Protein AF-A0A9E0P3H3-F1 (afdb_monomer)

Radius of gyration: 14.36 Å; Cα contacts (8 Å, |Δi|>4): 158; chains: 1; bounding box: 39×33×33 Å

Nearest PDB structures (foldseek):
  7n1l-assembly6_I  TM=7.284E-01  e=8.547E-03  Brucella abortus 2308
  4zbg-assembly1_A  TM=6.727E-01  e=1.097E-02  Brucella abortus str. 2308 A
  3frm-assembly3_E  TM=6.605E-01  e=1.174E-01  Staphylococcus epidermidis ATCC 12228
  2dxq-assembly1_B  TM=6.336E-01  e=1.103E-01  Agrobacterium fabrum str. C58
  2dps-assembly1_A  TM=7.084E-01  e=2.190E-01  Escherichia coli

Sequence (104 aa):
MTSCTLRPATPDDLTAIHGLIMEHGPNQWNWLPEDGVASTLDELRTGLAGAVVADNGQRLLGALVYRQEDHFPHLRPHDAAPAQCGFLVEAVVSREAAGQGLGT

Foldseek 3Di:
DQDWDKDKDDLVCLVQVLCQCVVFVDDPVDDDDPVNSVVLSVCCVVVQKIKIFTGSPPGTQKMWIKGLACPPVVPDDPPDDSSNDIDTPDIGGHPVCPPVPPVD

pLDDT: mean 93.32, std 5.28, range [59.22, 98.31]

Secondary structure (DSSP, 8-state):
----EEEE--GGGHHHHHHHHHHHS-BTTB---HHHHHHHHHHHHHTSSEEEEEE-SSSEEEEEEEE---S-TTTS-TTS-GGG--EEEEEEE-TTTTTSSTT-

Structure (mmCIF, N/CA/C/O backbone):
data_AF-A0A9E0P3H3-F1
#
_entry.id   AF-A0A9E0P3H3-F1
#
loop_
_atom_site.group_PDB
_atom_site.id
_atom_site.type_symbol
_atom_site.label_atom_id
_atom_site.label_alt_id
_atom_site.label_comp_id
_atom_site.label_asym_id
_atom_site.label_entity_id
_atom_site.label_seq_id
_atom_site.pdbx_PDB_ins_code
_atom_site.Cartn_x
_atom_site.Cartn_y
_atom_site.Cartn_z
_atom_site.occupancy
_atom_site.B_iso_or_equiv
_atom_site.auth_seq_id
_atom_site.auth_comp_id
_atom_site.auth_asym_id
_atom_site.auth_atom_id
_atom_site.pdbx_PDB_model_num
ATOM 1 N N . MET A 1 1 ? -4.588 1.580 22.791 1.00 59.22 1 MET A N 1
ATOM 2 C CA . MET A 1 1 ? -4.182 0.948 21.523 1.00 59.22 1 MET A CA 1
ATOM 3 C C . MET A 1 1 ? -5.437 0.674 20.739 1.00 59.22 1 MET A C 1
ATOM 5 O O . MET A 1 1 ? -6.318 -0.006 21.255 1.00 59.22 1 MET A O 1
ATOM 9 N N . THR A 1 2 ? -5.560 1.264 19.557 1.00 68.31 2 THR A N 1
ATOM 10 C CA . THR A 1 2 ? -6.661 0.924 18.655 1.00 68.31 2 THR A CA 1
ATOM 11 C C . THR A 1 2 ? -6.451 -0.520 18.210 1.00 68.31 2 THR A C 1
ATOM 13 O O . THR A 1 2 ? -5.410 -0.832 17.641 1.00 68.31 2 THR A O 1
ATOM 16 N N . SER A 1 3 ? -7.375 -1.419 18.553 1.00 86.56 3 SER A N 1
ATOM 17 C CA . SER A 1 3 ? -7.287 -2.815 18.121 1.00 86.56 3 SER A CA 1
ATOM 18 C C . SER A 1 3 ? -7.490 -2.869 16.609 1.00 86.56 3 SER A C 1
ATOM 20 O O . SER A 1 3 ? -8.506 -2.380 16.114 1.00 86.56 3 SER A O 1
ATOM 22 N N . CYS A 1 4 ? -6.531 -3.427 15.877 1.00 93.12 4 CYS A N 1
ATOM 23 C CA . CYS A 1 4 ? -6.666 -3.691 14.452 1.00 93.12 4 CYS A CA 1
ATOM 24 C C . CYS A 1 4 ? -5.904 -4.957 14.066 1.00 93.12 4 CYS A C 1
ATOM 26 O O . CYS A 1 4 ? -4.948 -5.355 14.732 1.00 93.12 4 CYS A O 1
ATOM 28 N N . THR A 1 5 ? -6.318 -5.562 12.962 1.00 95.75 5 THR A N 1
ATOM 29 C CA . THR A 1 5 ? -5.658 -6.717 12.359 1.00 95.75 5 THR A CA 1
ATOM 30 C C . THR A 1 5 ? -4.896 -6.265 11.124 1.00 95.75 5 THR A C 1
ATOM 32 O O . THR A 1 5 ? -5.442 -5.534 10.299 1.00 95.75 5 THR A O 1
ATOM 35 N N . LEU A 1 6 ? -3.648 -6.712 10.987 1.00 96.75 6 LEU A N 1
ATOM 36 C CA . LEU A 1 6 ? -2.891 -6.570 9.748 1.00 96.75 6 LEU A CA 1
ATOM 37 C C . LEU A 1 6 ? -3.227 -7.742 8.830 1.00 96.75 6 LEU A C 1
ATOM 39 O O . LEU A 1 6 ? -3.100 -8.900 9.233 1.00 96.75 6 LEU A O 1
ATOM 43 N N . ARG A 1 7 ? -3.661 -7.452 7.605 1.00 97.56 7 ARG A N 1
ATOM 44 C CA . ARG A 1 7 ? -4.001 -8.477 6.612 1.00 97.56 7 ARG A CA 1
ATOM 45 C C . ARG A 1 7 ? -3.615 -8.036 5.201 1.00 97.56 7 ARG A C 1
ATOM 47 O O . ARG A 1 7 ? -3.579 -6.832 4.945 1.00 97.56 7 ARG A O 1
ATOM 54 N N . PRO A 1 8 ? -3.365 -8.975 4.273 1.00 97.75 8 PRO A N 1
ATOM 55 C CA . PRO A 1 8 ? -3.298 -8.643 2.857 1.00 97.75 8 PRO A CA 1
ATOM 56 C C . PRO A 1 8 ? -4.576 -7.926 2.403 1.00 97.75 8 PRO A C 1
ATOM 58 O O . PRO A 1 8 ? -5.683 -8.257 2.846 1.00 97.75 8 PRO A O 1
ATOM 61 N N . ALA A 1 9 ? -4.408 -6.940 1.531 1.00 97.81 9 ALA A N 1
ATOM 62 C CA . ALA A 1 9 ? -5.513 -6.277 0.864 1.00 97.81 9 ALA A CA 1
ATOM 63 C C . ALA A 1 9 ? -6.182 -7.215 -0.145 1.00 97.81 9 ALA A C 1
ATOM 65 O O . ALA A 1 9 ? -5.556 -8.100 -0.731 1.00 97.81 9 ALA A O 1
ATOM 66 N N . THR A 1 10 ? -7.462 -6.972 -0.373 1.00 96.38 10 THR A N 1
ATOM 67 C CA . THR A 1 10 ? -8.283 -7.610 -1.398 1.00 96.38 10 THR A CA 1
ATOM 68 C C . THR A 1 10 ? -8.761 -6.555 -2.401 1.00 96.38 10 THR A C 1
ATOM 70 O O . THR A 1 10 ? -8.688 -5.359 -2.107 1.00 96.38 10 THR A O 1
ATOM 73 N N . PRO A 1 11 ? -9.286 -6.950 -3.576 1.00 94.88 11 PRO A N 1
ATOM 74 C CA . PRO A 1 11 ? -9.864 -5.992 -4.521 1.00 94.88 11 PRO A CA 1
ATOM 75 C C . PRO A 1 11 ? -10.966 -5.106 -3.917 1.00 94.88 11 PRO A C 1
ATOM 77 O O . PRO A 1 11 ? -11.106 -3.950 -4.316 1.00 94.88 11 PRO A O 1
ATOM 80 N N . ASP A 1 12 ? -11.700 -5.606 -2.919 1.00 96.06 12 ASP A N 1
ATOM 81 C CA . ASP A 1 12 ? -12.764 -4.856 -2.240 1.00 96.06 12 ASP A CA 1
ATOM 82 C C . ASP A 1 12 ? -12.215 -3.708 -1.372 1.00 96.06 12 ASP A C 1
ATOM 84 O O . ASP A 1 12 ? -12.917 -2.733 -1.100 1.00 96.06 12 ASP A O 1
ATOM 88 N N . ASP A 1 13 ? -10.936 -3.767 -0.986 1.00 97.81 13 ASP A N 1
ATOM 89 C CA . ASP A 1 13 ? -10.283 -2.733 -0.182 1.00 97.81 13 ASP A CA 1
ATOM 90 C C . ASP A 1 13 ? -9.825 -1.524 -1.019 1.00 97.81 13 ASP A C 1
ATOM 92 O O . ASP A 1 13 ? -9.533 -0.474 -0.450 1.00 97.81 13 ASP A O 1
ATOM 96 N N . LEU A 1 14 ? -9.771 -1.622 -2.357 1.00 97.31 14 LEU A N 1
ATOM 97 C CA . LEU A 1 14 ? -9.156 -0.598 -3.222 1.00 97.31 14 LEU A CA 1
ATOM 98 C C . LEU A 1 14 ? -9.759 0.798 -3.037 1.00 97.31 14 LEU A C 1
ATOM 100 O O . LEU A 1 14 ? -9.032 1.788 -2.973 1.00 97.31 14 LEU A O 1
ATOM 104 N N . THR A 1 15 ? -11.085 0.880 -2.901 1.00 97.56 15 THR A N 1
ATOM 105 C CA . THR A 1 15 ? -11.767 2.165 -2.672 1.00 97.56 15 THR A CA 1
ATOM 106 C C . THR A 1 15 ? -11.379 2.762 -1.317 1.00 97.56 15 THR A C 1
ATOM 108 O O . THR A 1 15 ? -11.138 3.965 -1.216 1.00 97.56 15 THR A O 1
ATOM 111 N N . ALA A 1 16 ? -11.272 1.929 -0.278 1.00 97.69 16 ALA A N 1
ATOM 112 C CA . ALA A 1 16 ? -10.878 2.369 1.056 1.00 97.69 16 ALA A CA 1
ATOM 113 C C . ALA A 1 16 ? -9.393 2.763 1.114 1.00 97.69 16 ALA A C 1
ATOM 115 O O . ALA A 1 16 ? -9.057 3.761 1.746 1.00 97.69 16 ALA A O 1
ATOM 116 N N . ILE A 1 17 ? -8.517 2.034 0.413 1.00 98.06 17 ILE A N 1
ATOM 117 C CA . ILE A 1 17 ? -7.092 2.369 0.276 1.00 98.06 17 ILE A CA 1
ATOM 118 C C . ILE A 1 17 ? -6.932 3.725 -0.416 1.00 98.06 17 ILE A C 1
ATOM 120 O O . ILE A 1 17 ? -6.202 4.575 0.088 1.00 98.06 17 ILE A O 1
ATOM 124 N N . HIS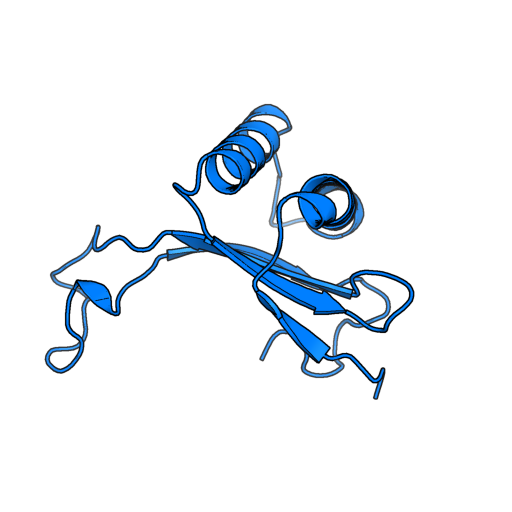 A 1 18 ? -7.645 3.958 -1.523 1.00 97.62 18 HIS A N 1
ATOM 125 C CA . HIS A 1 18 ? -7.618 5.244 -2.219 1.00 97.62 18 HIS A CA 1
ATOM 126 C C . HIS A 1 18 ? -8.023 6.399 -1.298 1.00 97.62 18 HIS A C 1
ATOM 128 O O . HIS A 1 18 ? -7.294 7.384 -1.190 1.00 97.62 18 HIS A O 1
ATOM 134 N N . GLY A 1 19 ? -9.153 6.257 -0.595 1.00 96.75 19 GLY A N 1
ATOM 135 C CA . GLY A 1 19 ? -9.622 7.264 0.356 1.00 96.75 19 GLY A CA 1
ATOM 136 C C . GLY A 1 19 ? -8.595 7.541 1.452 1.00 96.75 19 GLY A C 1
ATOM 137 O O . GLY A 1 19 ? -8.282 8.696 1.722 1.00 96.75 19 GLY A O 1
ATOM 138 N N . LEU A 1 20 ? -7.999 6.488 2.016 1.00 96.88 20 LEU A N 1
ATOM 139 C CA . LEU A 1 20 ? -6.986 6.609 3.060 1.00 96.88 20 LEU A CA 1
ATOM 140 C C . LEU A 1 20 ? -5.737 7.361 2.572 1.00 96.88 20 LEU A C 1
ATOM 142 O O . LEU A 1 20 ? -5.251 8.253 3.270 1.00 96.88 20 LEU A O 1
ATOM 146 N N . ILE A 1 21 ? -5.240 7.027 1.375 1.00 96.19 21 ILE A N 1
ATOM 147 C CA . ILE A 1 21 ? -4.091 7.696 0.753 1.00 96.19 21 ILE A CA 1
ATOM 148 C C . ILE A 1 21 ? -4.408 9.169 0.528 1.00 96.19 21 ILE A C 1
ATOM 150 O O . ILE A 1 21 ? -3.651 10.009 0.991 1.00 96.19 21 ILE A O 1
ATOM 154 N N . MET A 1 22 ? -5.527 9.502 -0.114 1.00 95.38 22 MET A N 1
ATOM 155 C CA . MET A 1 22 ? -5.839 10.895 -0.447 1.00 95.38 22 MET A CA 1
ATOM 156 C C . MET A 1 22 ? -6.158 11.743 0.787 1.00 95.38 22 MET A C 1
ATOM 158 O O . MET A 1 22 ? -5.809 12.922 0.836 1.00 95.38 22 MET A O 1
ATOM 162 N N . GLU A 1 23 ? -6.787 11.158 1.807 1.00 95.75 23 GLU A N 1
ATOM 163 C CA . GLU A 1 23 ? -7.156 11.878 3.023 1.00 95.75 23 GLU A CA 1
ATOM 164 C C . GLU A 1 23 ? -5.964 12.080 3.964 1.00 95.75 23 GLU A C 1
ATOM 166 O O . GLU A 1 23 ? -5.793 13.173 4.518 1.00 95.75 23 GLU A O 1
ATOM 171 N N . HIS A 1 24 ? -5.138 11.051 4.172 1.00 95.50 24 HIS A N 1
ATOM 172 C CA . HIS A 1 24 ? -4.101 11.047 5.210 1.00 95.50 24 HIS A CA 1
ATOM 173 C C . HIS A 1 24 ? -2.662 11.053 4.678 1.00 95.50 24 HIS A C 1
ATOM 175 O O . HIS A 1 24 ? -1.756 11.397 5.437 1.00 95.50 24 HIS A O 1
ATOM 181 N N . GLY A 1 25 ? -2.444 10.712 3.408 1.00 92.94 25 GLY A N 1
ATOM 182 C CA . GLY A 1 25 ? -1.126 10.635 2.774 1.00 92.94 25 GLY A CA 1
ATOM 183 C C . GLY A 1 25 ? -0.463 11.993 2.505 1.00 92.94 25 GLY A C 1
ATOM 184 O O . GLY A 1 25 ? 0.719 12.141 2.844 1.00 92.94 25 GLY A O 1
ATOM 185 N N . PRO A 1 26 ? -1.175 13.006 1.956 1.00 93.81 26 PRO A N 1
ATOM 186 C CA . PRO A 1 26 ? -0.579 14.302 1.678 1.00 93.81 26 PRO A CA 1
ATOM 187 C C . PRO A 1 26 ? -0.090 14.989 2.949 1.00 93.81 26 PRO A C 1
ATOM 189 O O . PRO A 1 26 ? -0.807 15.108 3.949 1.00 93.81 26 PRO A O 1
ATOM 1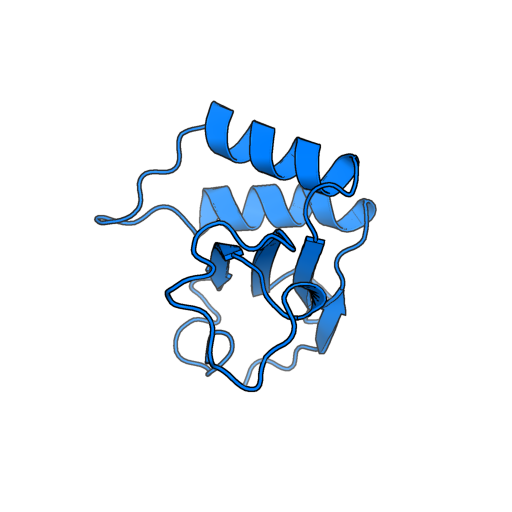92 N N . ASN A 1 27 ? 1.139 15.485 2.891 1.00 90.31 27 ASN A N 1
ATOM 193 C CA . ASN A 1 27 ? 1.735 16.309 3.935 1.00 90.31 27 ASN A CA 1
ATOM 194 C C . ASN A 1 27 ? 2.769 17.266 3.320 1.00 90.31 27 ASN A C 1
ATOM 196 O O . ASN A 1 27 ? 3.013 17.236 2.118 1.00 90.31 27 ASN A O 1
ATOM 200 N N . GLN A 1 28 ? 3.394 18.123 4.133 1.00 90.56 28 GLN A N 1
ATOM 201 C CA . GLN A 1 28 ? 4.318 19.152 3.628 1.00 90.56 28 GLN A CA 1
ATOM 202 C C . GLN A 1 28 ? 5.575 18.606 2.921 1.00 90.56 28 GLN A C 1
ATOM 204 O O . GLN A 1 28 ? 6.282 19.373 2.273 1.00 90.56 28 GLN A O 1
ATOM 209 N N . TRP A 1 29 ? 5.849 17.304 3.034 1.00 87.44 29 TRP A N 1
ATOM 210 C CA . TRP A 1 29 ? 6.952 16.611 2.367 1.00 87.44 29 TRP A CA 1
ATOM 211 C C . TRP A 1 29 ? 6.489 15.559 1.352 1.00 87.44 29 TRP A C 1
ATOM 213 O O . TRP A 1 29 ? 7.330 15.012 0.646 1.00 87.44 29 TRP A O 1
ATOM 223 N N . ASN A 1 30 ? 5.184 15.275 1.271 1.00 87.88 30 ASN A N 1
ATOM 224 C CA . ASN A 1 30 ? 4.622 14.265 0.380 1.00 87.88 30 ASN A CA 1
ATOM 225 C C . ASN A 1 30 ? 3.483 14.864 -0.448 1.00 87.88 30 ASN A C 1
ATOM 227 O O . ASN A 1 30 ? 2.358 15.020 0.036 1.00 87.88 30 ASN A O 1
ATOM 231 N N . TRP A 1 31 ? 3.794 15.221 -1.693 1.00 90.56 31 TRP A N 1
ATOM 232 C CA . TRP A 1 31 ? 2.795 15.603 -2.683 1.00 90.56 31 TRP A CA 1
ATOM 233 C C . TRP A 1 31 ? 2.401 14.370 -3.495 1.00 90.56 31 TRP A C 1
ATOM 235 O O . TRP A 1 31 ? 3.259 13.733 -4.100 1.00 90.56 31 TRP A O 1
ATOM 245 N N . LEU A 1 32 ? 1.105 14.060 -3.510 1.00 91.62 32 LEU A N 1
ATOM 246 C CA . LEU A 1 32 ? 0.552 12.885 -4.175 1.00 91.62 32 LEU A CA 1
ATOM 247 C C . LEU A 1 32 ? -0.248 13.323 -5.410 1.00 91.62 32 LEU A C 1
ATOM 249 O O . LEU A 1 32 ? -1.380 13.790 -5.260 1.00 91.62 32 LEU A O 1
ATOM 253 N N . PRO A 1 33 ? 0.327 13.234 -6.623 1.00 91.44 33 PRO A N 1
ATOM 254 C CA . PRO A 1 33 ? -0.399 13.542 -7.847 1.00 91.44 33 PRO A CA 1
ATOM 255 C C . PRO A 1 33 ? -1.498 12.504 -8.091 1.00 91.44 33 PRO A C 1
ATOM 257 O O . PRO A 1 33 ? -1.251 11.302 -7.981 1.00 91.44 33 PRO A O 1
ATOM 260 N N . GLU A 1 34 ? -2.690 12.965 -8.476 1.00 91.00 34 GLU A N 1
ATOM 261 C CA . GLU A 1 34 ? -3.862 12.103 -8.702 1.00 91.00 34 GLU A CA 1
ATOM 262 C C . GLU A 1 34 ? -3.565 10.964 -9.689 1.00 91.00 34 GLU A C 1
ATOM 264 O O . GLU A 1 34 ? -3.858 9.807 -9.392 1.00 91.00 34 GLU A O 1
ATOM 269 N N . ASP A 1 35 ? -2.892 11.260 -10.806 1.00 93.88 35 ASP A N 1
ATOM 270 C CA . ASP A 1 35 ? -2.517 10.256 -11.813 1.00 93.88 35 ASP A CA 1
ATOM 271 C C . ASP A 1 35 ? -1.561 9.188 -11.254 1.00 93.88 35 ASP A C 1
ATOM 273 O O . ASP A 1 35 ? -1.65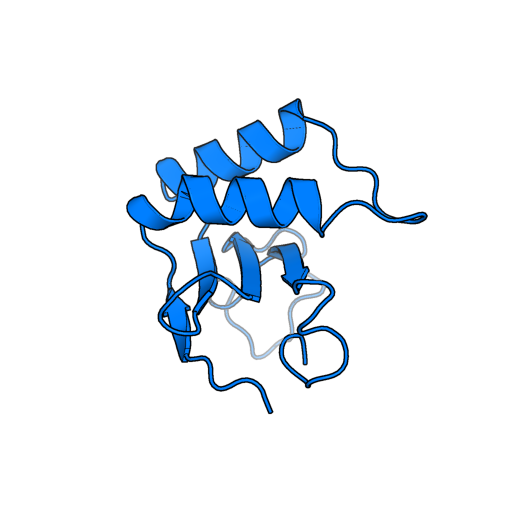5 8.011 -11.605 1.00 93.88 35 ASP A O 1
ATOM 277 N N . GLY A 1 36 ? -0.651 9.583 -10.356 1.00 93.94 36 GLY A N 1
ATOM 278 C CA . GLY A 1 36 ? 0.278 8.661 -9.703 1.00 93.94 36 GLY A CA 1
ATOM 279 C C . GLY A 1 36 ? -0.450 7.705 -8.761 1.00 93.94 36 GLY A C 1
ATOM 280 O O . GLY A 1 36 ? -0.230 6.496 -8.810 1.00 93.94 36 GLY A O 1
ATOM 281 N N . VAL A 1 37 ? -1.380 8.231 -7.960 1.00 94.94 37 VAL A N 1
ATOM 282 C CA . VAL A 1 37 ? -2.216 7.416 -7.066 1.00 94.94 37 VAL A CA 1
ATOM 283 C C . VAL A 1 37 ? -3.126 6.484 -7.870 1.00 94.94 37 VAL A C 1
ATOM 285 O O . VAL A 1 37 ? -3.248 5.306 -7.533 1.00 94.94 37 VAL A O 1
ATOM 288 N N . ALA A 1 38 ? -3.713 6.968 -8.968 1.00 95.31 38 ALA A N 1
ATOM 289 C CA . ALA A 1 38 ? -4.531 6.155 -9.863 1.00 95.31 38 ALA A CA 1
ATOM 290 C C . ALA A 1 38 ? -3.735 4.993 -10.480 1.00 95.31 38 ALA A C 1
ATOM 292 O O . ALA A 1 38 ? -4.228 3.864 -10.504 1.00 95.31 38 ALA A O 1
ATOM 293 N N . SER A 1 39 ? -2.492 5.238 -10.910 1.00 96.31 39 SER A N 1
ATOM 294 C CA . SER A 1 39 ? -1.594 4.190 -11.412 1.00 96.31 39 SER A CA 1
ATOM 295 C C . SER A 1 39 ? -1.318 3.120 -10.351 1.00 96.31 39 SER A C 1
ATOM 297 O O . SER A 1 39 ? -1.410 1.929 -10.638 1.00 96.31 39 SER A O 1
ATOM 299 N N . THR A 1 40 ? -1.046 3.524 -9.107 1.00 95.75 40 THR A N 1
ATOM 300 C CA . THR A 1 40 ? -0.822 2.593 -7.988 1.00 95.75 40 THR A CA 1
ATOM 301 C C . THR A 1 40 ? -2.050 1.718 -7.708 1.00 95.75 40 THR A C 1
ATOM 303 O O . THR A 1 40 ? -1.922 0.520 -7.448 1.00 95.75 40 THR A O 1
ATOM 306 N N . LEU A 1 41 ? -3.261 2.277 -7.794 1.00 96.94 41 LEU A N 1
ATOM 307 C CA . LEU A 1 41 ? -4.496 1.496 -7.650 1.00 96.94 41 LEU A CA 1
ATOM 308 C C . LEU A 1 41 ? -4.692 0.506 -8.801 1.00 96.94 41 LEU A C 1
ATOM 310 O O . LEU A 1 41 ? -5.183 -0.601 -8.577 1.00 96.94 41 LEU A O 1
ATOM 314 N N . ASP A 1 42 ? -4.300 0.879 -10.019 1.00 97.00 42 ASP A N 1
ATOM 315 C CA . ASP A 1 42 ? -4.380 -0.011 -11.175 1.00 97.00 42 ASP A CA 1
ATOM 316 C C . ASP A 1 42 ? -3.433 -1.210 -11.053 1.00 97.00 42 ASP A C 1
ATOM 318 O O . ASP A 1 42 ? -3.797 -2.350 -11.354 1.00 97.00 42 ASP A O 1
ATOM 322 N N . GLU A 1 43 ? -2.236 -0.981 -10.526 1.00 96.19 43 GLU A N 1
ATOM 323 C CA . GLU A 1 43 ? -1.272 -2.039 -10.232 1.00 96.19 43 GLU A CA 1
ATOM 324 C C . GLU A 1 43 ? -1.769 -2.991 -9.142 1.00 96.19 43 GLU A C 1
ATOM 326 O O . GLU A 1 43 ? -1.619 -4.205 -9.278 1.0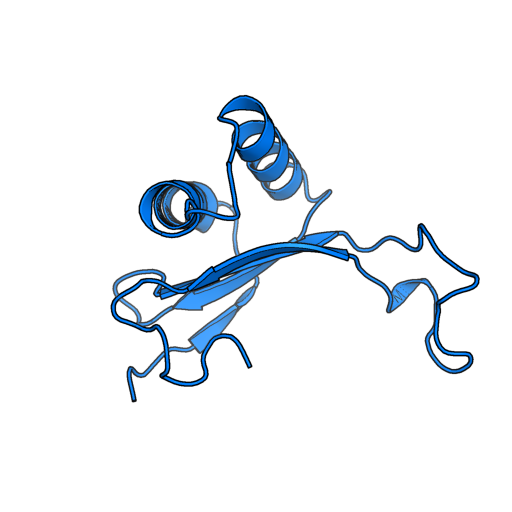0 96.19 43 GLU A O 1
ATOM 331 N N . LEU A 1 44 ? -2.415 -2.473 -8.092 1.00 97.12 44 LEU A N 1
ATOM 332 C CA . LEU A 1 44 ? -3.056 -3.315 -7.077 1.00 97.12 44 LEU A CA 1
ATOM 333 C C . LEU A 1 44 ? -4.197 -4.146 -7.674 1.00 97.12 44 LEU A C 1
ATOM 335 O O . LEU A 1 44 ? -4.329 -5.334 -7.385 1.00 97.12 44 LEU A O 1
ATOM 339 N N . ARG A 1 45 ? -5.004 -3.541 -8.550 1.00 96.62 45 ARG A N 1
ATOM 340 C CA . ARG A 1 45 ? -6.109 -4.212 -9.250 1.00 96.62 45 ARG A CA 1
ATOM 341 C C . ARG A 1 45 ? -5.622 -5.325 -10.180 1.00 96.62 45 ARG A C 1
ATOM 343 O O . ARG A 1 45 ? -6.304 -6.336 -10.332 1.00 96.62 45 ARG A O 1
ATOM 350 N N . THR A 1 46 ? -4.477 -5.130 -10.827 1.00 95.88 46 THR A N 1
ATOM 351 C CA . THR A 1 46 ? -3.883 -6.084 -11.779 1.00 95.88 46 THR A CA 1
ATOM 352 C C . THR A 1 46 ? -2.934 -7.090 -11.122 1.00 95.88 46 THR A C 1
ATOM 354 O O . THR A 1 46 ? -2.529 -8.050 -11.775 1.00 95.88 46 THR A O 1
ATOM 357 N N . GLY A 1 47 ? -2.612 -6.910 -9.837 1.00 94.81 47 GLY A N 1
ATOM 358 C CA . GLY A 1 47 ? -1.693 -7.766 -9.084 1.00 94.81 47 GLY A CA 1
ATOM 359 C C . GLY A 1 47 ? -0.211 -7.487 -9.350 1.00 94.81 47 GLY A C 1
ATOM 360 O O . GLY A 1 47 ? 0.634 -8.278 -8.940 1.00 94.81 47 GLY A O 1
ATOM 361 N N . LEU A 1 48 ? 0.112 -6.381 -10.028 1.00 94.56 48 LEU A N 1
ATOM 362 C CA . LEU A 1 48 ? 1.489 -5.901 -10.195 1.00 94.56 48 LEU A CA 1
ATOM 363 C C . LEU A 1 48 ? 2.046 -5.308 -8.891 1.00 94.56 48 LEU A C 1
ATOM 365 O O . LEU A 1 48 ? 3.252 -5.346 -8.658 1.00 94.56 48 LEU A O 1
ATOM 369 N N . ALA A 1 49 ? 1.163 -4.811 -8.023 1.00 96.44 49 ALA A N 1
ATOM 370 C CA . ALA A 1 49 ? 1.474 -4.416 -6.657 1.00 96.44 49 ALA A CA 1
ATOM 371 C C . ALA A 1 49 ? 0.660 -5.247 -5.656 1.00 96.44 49 ALA A C 1
ATOM 373 O O . ALA A 1 49 ? -0.421 -5.753 -5.964 1.00 96.44 49 ALA A O 1
ATOM 374 N N . GLY A 1 50 ? 1.182 -5.364 -4.439 1.00 96.94 50 GLY A N 1
ATOM 375 C CA . GLY A 1 50 ? 0.479 -5.900 -3.279 1.00 96.94 50 GLY A CA 1
ATOM 376 C C . GLY A 1 50 ? 0.255 -4.817 -2.229 1.00 96.94 50 GLY A C 1
ATOM 377 O O . GLY A 1 50 ? 0.915 -3.778 -2.235 1.00 96.94 50 GLY A O 1
ATOM 378 N N . ALA A 1 51 ? -0.668 -5.058 -1.301 1.00 98.06 51 ALA A N 1
ATOM 379 C CA . ALA A 1 51 ? -0.836 -4.189 -0.145 1.00 98.06 51 ALA A CA 1
ATOM 380 C C . ALA A 1 51 ? -1.145 -4.972 1.133 1.00 98.06 51 ALA A C 1
ATOM 382 O O . ALA A 1 51 ? -1.757 -6.040 1.098 1.00 98.06 51 ALA A O 1
ATOM 383 N N . VAL A 1 52 ? -0.734 -4.409 2.267 1.00 97.81 52 VAL A N 1
ATOM 384 C CA . VAL A 1 52 ? -1.137 -4.821 3.615 1.00 97.81 52 VAL A CA 1
ATOM 385 C C . VAL A 1 52 ? -1.955 -3.691 4.222 1.00 97.81 52 VAL A C 1
ATOM 387 O O . VAL A 1 52 ? -1.554 -2.530 4.160 1.00 97.81 52 VAL A O 1
ATOM 390 N N . VAL A 1 53 ? -3.098 -4.022 4.816 1.00 98.31 53 VAL A N 1
ATOM 391 C CA . VAL A 1 53 ? -3.995 -3.054 5.453 1.00 98.31 53 VAL A CA 1
ATOM 392 C C . VAL A 1 53 ? -4.128 -3.328 6.944 1.00 98.31 53 VAL A C 1
ATOM 394 O O . VAL A 1 53 ? -4.105 -4.479 7.382 1.00 98.31 53 VAL A O 1
ATOM 397 N N . ALA A 1 54 ? -4.283 -2.256 7.719 1.00 97.88 54 ALA A N 1
ATOM 398 C CA . ALA A 1 54 ? -4.633 -2.309 9.131 1.00 97.88 54 ALA A CA 1
ATOM 399 C C . ALA A 1 54 ? -6.137 -2.071 9.282 1.00 97.88 54 ALA A C 1
ATOM 401 O O . ALA A 1 54 ? -6.613 -0.965 9.039 1.00 97.88 54 ALA A O 1
ATOM 402 N N . ASP A 1 55 ? -6.883 -3.095 9.681 1.00 96.75 55 ASP A N 1
ATOM 403 C CA . ASP A 1 55 ? -8.348 -3.092 9.711 1.00 96.75 55 ASP A CA 1
ATOM 404 C C . ASP A 1 55 ? -8.863 -3.248 11.148 1.00 96.75 55 ASP A C 1
ATOM 406 O O . ASP A 1 55 ? -8.484 -4.186 11.854 1.00 96.75 55 ASP A O 1
ATOM 410 N N . ASN A 1 56 ? -9.716 -2.329 11.605 1.00 95.19 56 ASN A N 1
ATOM 411 C CA . ASN A 1 56 ? -10.330 -2.398 12.936 1.00 95.19 56 ASN A CA 1
ATOM 412 C C . ASN A 1 56 ? -11.744 -3.015 12.938 1.00 95.19 56 ASN A C 1
ATOM 414 O O . ASN A 1 56 ? -12.433 -2.960 13.957 1.00 95.19 56 ASN A O 1
ATOM 418 N N . GLY A 1 57 ? -12.188 -3.570 11.808 1.00 93.69 57 GLY A N 1
ATOM 419 C CA . GLY A 1 57 ? -13.515 -4.147 11.593 1.00 93.69 57 GLY A CA 1
ATOM 420 C C . GLY A 1 57 ? -14.577 -3.138 11.146 1.00 93.69 57 GLY A C 1
ATOM 421 O O . GLY A 1 57 ? -15.679 -3.542 10.784 1.00 93.69 57 GLY A O 1
ATOM 422 N N . GLN A 1 58 ? -14.272 -1.837 11.167 1.00 92.88 58 GLN A N 1
ATOM 423 C CA . GLN A 1 58 ? -15.167 -0.772 10.698 1.00 92.88 58 GLN A CA 1
ATOM 424 C C . GLN A 1 58 ? -14.569 0.020 9.535 1.00 92.88 58 GLN A C 1
ATOM 426 O O . GLN A 1 58 ? -15.299 0.462 8.652 1.00 92.88 58 GLN A O 1
ATOM 431 N N . ARG A 1 59 ? -13.251 0.242 9.560 1.00 94.75 59 ARG A N 1
ATOM 432 C CA . ARG A 1 59 ? -12.507 0.971 8.535 1.00 94.75 59 ARG A CA 1
ATOM 433 C C . ARG A 1 59 ? -11.038 0.566 8.532 1.00 94.75 59 ARG A C 1
ATOM 435 O O . ARG A 1 59 ? -10.512 0.053 9.523 1.00 94.75 59 ARG A O 1
ATOM 442 N N . LEU A 1 60 ? -10.362 0.914 7.444 1.00 97.31 60 LEU A N 1
ATOM 443 C CA . LEU A 1 60 ? -8.909 0.864 7.390 1.00 97.31 60 LEU A CA 1
ATOM 444 C C . LEU A 1 60 ? -8.320 2.022 8.208 1.00 97.31 60 LEU A C 1
ATOM 446 O O . LEU A 1 60 ? -8.762 3.164 8.103 1.00 97.31 60 LEU A O 1
ATOM 450 N N . LEU A 1 61 ? -7.328 1.714 9.037 1.00 97.56 61 LEU A N 1
ATOM 451 C CA . LEU A 1 61 ? -6.526 2.671 9.805 1.00 97.56 61 LEU A CA 1
ATOM 452 C C . LEU A 1 61 ? -5.145 2.892 9.188 1.00 97.56 61 LEU A C 1
ATOM 454 O O . LEU A 1 61 ? -4.432 3.808 9.588 1.00 97.56 61 LEU A O 1
ATOM 458 N N . GLY A 1 62 ? -4.744 2.041 8.251 1.00 97.62 62 GLY A N 1
ATOM 459 C CA . GLY A 1 62 ? -3.434 2.077 7.625 1.00 97.62 62 GLY A CA 1
ATOM 460 C C . GLY A 1 62 ? -3.411 1.232 6.360 1.00 97.62 62 GLY A C 1
ATOM 461 O O . GLY A 1 62 ? -4.151 0.250 6.259 1.00 97.62 62 GLY A O 1
ATOM 462 N N . ALA A 1 63 ? -2.553 1.606 5.420 1.00 98.00 63 ALA A N 1
ATOM 463 C CA . ALA A 1 63 ? -2.247 0.826 4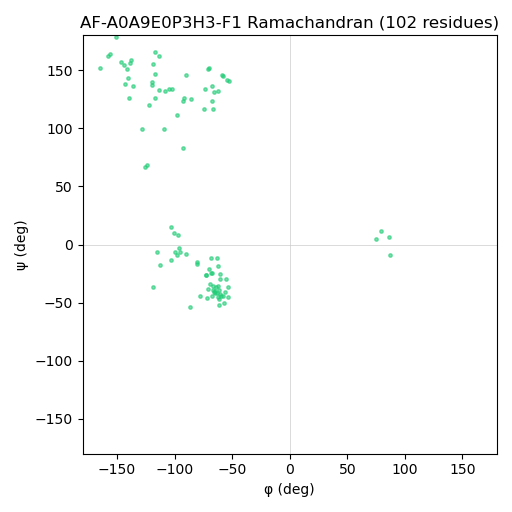.231 1.00 98.00 63 ALA A CA 1
ATOM 464 C C . ALA A 1 63 ? -0.759 0.966 3.899 1.00 98.00 63 ALA A C 1
ATOM 466 O O . ALA A 1 63 ? -0.204 2.063 3.967 1.00 98.00 63 ALA A O 1
ATOM 467 N N . LEU A 1 64 ? -0.135 -0.147 3.528 1.00 97.56 64 LEU A N 1
ATOM 468 C CA . LEU A 1 64 ? 1.204 -0.212 2.957 1.00 97.56 64 LEU A CA 1
ATOM 469 C C . LEU A 1 64 ? 1.093 -0.889 1.598 1.00 97.56 64 LEU A C 1
ATOM 471 O O . LEU A 1 64 ? 0.651 -2.033 1.521 1.00 97.56 64 LEU A O 1
ATOM 475 N N . VAL A 1 65 ? 1.491 -0.188 0.544 1.00 97.44 65 VAL A N 1
ATOM 476 C CA . VAL A 1 65 ? 1.540 -0.680 -0.833 1.00 97.44 65 VAL A CA 1
ATOM 477 C C . VAL A 1 65 ? 2.984 -1.006 -1.179 1.00 97.44 65 VAL A C 1
ATOM 479 O O . VAL A 1 65 ? 3.886 -0.209 -0.912 1.00 97.44 65 VAL A O 1
ATOM 482 N N . TYR A 1 66 ? 3.210 -2.169 -1.778 1.00 96.31 66 TYR A N 1
ATOM 483 C CA . TYR A 1 66 ? 4.536 -2.633 -2.151 1.00 96.31 66 TYR A CA 1
ATOM 484 C C . TYR A 1 66 ? 4.556 -3.308 -3.524 1.00 96.31 66 TYR A C 1
ATOM 486 O O . TYR A 1 66 ? 3.556 -3.861 -3.981 1.00 96.31 66 TYR A O 1
ATOM 494 N N . ARG A 1 67 ? 5.730 -3.316 -4.158 1.00 94.56 67 ARG A N 1
ATOM 495 C CA . ARG A 1 67 ? 6.026 -4.114 -5.359 1.00 94.56 67 ARG A CA 1
ATOM 496 C C . ARG A 1 67 ? 7.167 -5.072 -5.067 1.00 94.56 67 ARG A C 1
ATOM 498 O O . ARG A 1 67 ? 8.121 -4.697 -4.388 1.00 94.56 67 ARG A O 1
ATOM 505 N N . GLN A 1 68 ? 7.078 -6.299 -5.564 1.00 91.62 68 GLN A N 1
ATOM 506 C CA . GLN A 1 68 ? 8.098 -7.325 -5.355 1.00 91.62 68 GLN A CA 1
ATOM 507 C C . GLN A 1 68 ? 9.104 -7.295 -6.509 1.00 91.62 68 GLN A C 1
ATOM 509 O O . GLN A 1 68 ? 8.986 -8.032 -7.486 1.00 91.62 68 GLN A O 1
ATOM 514 N N . GLU A 1 69 ? 10.068 -6.384 -6.404 1.00 90.00 69 GLU A N 1
ATOM 515 C CA . GLU A 1 69 ? 11.077 -6.100 -7.426 1.00 90.00 69 GLU A CA 1
ATOM 516 C C . GLU A 1 69 ? 12.457 -5.911 -6.768 1.00 90.00 69 GLU A C 1
ATOM 518 O O . GLU A 1 69 ? 12.549 -5.591 -5.583 1.00 90.00 69 GLU A O 1
ATOM 523 N N . ASP A 1 70 ? 13.539 -6.080 -7.538 1.00 89.94 70 ASP A N 1
ATOM 524 C CA . ASP A 1 70 ? 14.933 -5.863 -7.103 1.00 89.94 70 ASP A CA 1
ATOM 525 C C . ASP A 1 70 ? 15.632 -4.850 -8.034 1.00 89.94 70 ASP A C 1
ATOM 527 O O . ASP A 1 70 ? 16.504 -5.199 -8.829 1.00 89.94 70 ASP A O 1
ATOM 531 N N . HIS A 1 71 ? 15.212 -3.576 -7.996 1.00 86.94 71 HIS A N 1
ATOM 532 C CA . HIS A 1 71 ? 15.793 -2.501 -8.816 1.00 86.94 71 HIS A CA 1
ATOM 533 C C . HIS A 1 71 ? 17.239 -2.157 -8.436 1.00 86.94 71 HIS A C 1
ATOM 535 O O . HIS A 1 71 ? 17.985 -1.633 -9.265 1.00 86.94 71 HIS A O 1
ATOM 541 N N . PHE A 1 72 ? 17.647 -2.441 -7.195 1.00 89.12 72 PHE A N 1
ATOM 542 C CA . PHE A 1 72 ? 18.977 -2.110 -6.682 1.00 89.12 72 PHE A CA 1
ATOM 543 C C . PHE A 1 72 ? 19.672 -3.357 -6.122 1.00 89.12 72 PHE A C 1
ATOM 545 O O . PHE A 1 72 ? 19.986 -3.408 -4.931 1.00 89.12 72 PHE A O 1
ATOM 552 N N . PRO A 1 73 ? 20.012 -4.340 -6.975 1.00 90.44 73 PRO A N 1
ATOM 553 C CA . PRO A 1 73 ? 20.573 -5.619 -6.530 1.00 90.44 73 PRO A CA 1
ATOM 554 C C . PRO A 1 73 ? 21.924 -5.476 -5.816 1.00 90.44 73 PRO A C 1
ATOM 556 O O . PRO A 1 73 ? 22.346 -6.376 -5.098 1.00 90.44 73 PRO A O 1
ATOM 559 N N . HIS A 1 74 ? 22.609 -4.344 -6.000 1.00 92.38 74 HIS A N 1
ATOM 560 C CA . HIS A 1 74 ? 23.864 -4.008 -5.326 1.00 92.38 74 HIS A CA 1
ATOM 561 C C . HIS A 1 74 ? 23.674 -3.477 -3.894 1.00 92.38 74 HIS A C 1
ATOM 563 O O . HIS A 1 74 ? 24.642 -3.441 -3.140 1.00 92.38 74 HIS A O 1
ATOM 569 N N . LEU A 1 75 ? 22.458 -3.058 -3.523 1.00 90.69 75 LEU A N 1
ATOM 570 C CA . LEU A 1 75 ? 22.088 -2.651 -2.160 1.00 90.69 75 LEU A CA 1
ATOM 571 C C . LEU A 1 75 ? 21.399 -3.781 -1.380 1.00 90.69 75 LEU A C 1
ATOM 573 O O . LEU A 1 75 ? 21.170 -3.645 -0.179 1.00 90.69 75 LEU A O 1
ATOM 577 N N . ARG A 1 76 ? 21.061 -4.892 -2.046 1.00 90.94 76 ARG A N 1
ATOM 578 C CA . ARG A 1 76 ? 20.412 -6.050 -1.428 1.00 90.94 76 ARG A CA 1
ATOM 579 C C . ARG A 1 76 ? 21.352 -6.715 -0.407 1.00 90.94 76 ARG A C 1
ATOM 581 O O . ARG A 1 76 ? 22.499 -7.008 -0.757 1.00 90.94 76 ARG A O 1
ATOM 588 N N . PRO A 1 77 ? 20.888 -7.006 0.826 1.00 90.50 77 PRO A N 1
ATOM 589 C CA . PRO A 1 77 ? 21.648 -7.810 1.780 1.00 90.50 77 PRO A CA 1
ATOM 590 C C . PRO A 1 77 ? 22.088 -9.145 1.171 1.00 90.50 77 PRO A C 1
ATOM 592 O O . PRO A 1 77 ? 21.337 -9.779 0.428 1.00 90.50 77 PRO A O 1
ATOM 595 N N . HIS A 1 78 ? 23.309 -9.584 1.484 1.00 90.69 78 HIS A N 1
ATOM 596 C CA . HIS A 1 78 ? 23.896 -10.784 0.875 1.00 90.69 78 HIS A CA 1
ATOM 597 C C . HIS A 1 78 ? 23.097 -12.071 1.137 1.00 90.69 78 HIS A C 1
ATOM 599 O O . HIS A 1 78 ? 23.182 -13.009 0.346 1.00 90.69 78 HIS A O 1
ATOM 605 N N . ASP A 1 79 ? 22.335 -12.112 2.225 1.00 93.75 79 ASP A N 1
ATOM 606 C CA . ASP A 1 79 ? 21.526 -13.238 2.685 1.00 93.75 79 ASP A CA 1
ATOM 607 C C . ASP A 1 79 ? 20.052 -13.180 2.243 1.00 93.75 79 ASP A C 1
ATOM 609 O O . ASP A 1 79 ? 19.329 -14.158 2.423 1.00 93.75 79 ASP A O 1
ATOM 613 N N . ALA A 1 80 ? 19.603 -12.086 1.620 1.00 90.38 80 ALA A N 1
ATOM 614 C CA . ALA A 1 80 ? 18.241 -11.952 1.105 1.00 90.38 80 ALA A CA 1
ATOM 615 C C . ALA A 1 80 ? 18.166 -12.398 -0.361 1.00 90.38 80 ALA A C 1
ATOM 617 O O . ALA A 1 80 ? 18.899 -11.878 -1.198 1.00 90.38 80 ALA A O 1
ATOM 618 N N . ALA A 1 81 ? 17.272 -13.318 -0.724 1.00 92.31 81 ALA A N 1
ATOM 619 C CA . ALA A 1 81 ? 17.041 -13.665 -2.130 1.00 92.31 81 ALA A CA 1
ATOM 620 C C . ALA A 1 81 ? 16.318 -12.518 -2.873 1.00 92.31 81 ALA A C 1
ATOM 622 O O . ALA A 1 81 ? 15.502 -11.837 -2.257 1.00 92.31 81 ALA A O 1
ATOM 623 N N . PRO A 1 82 ? 16.509 -12.331 -4.198 1.00 89.75 82 PRO A N 1
ATOM 624 C CA . PRO A 1 82 ? 15.796 -11.295 -4.963 1.00 89.75 82 PRO A CA 1
ATOM 625 C C . PRO A 1 82 ? 14.270 -11.365 -4.818 1.00 89.75 82 PRO A C 1
ATOM 627 O O . PRO A 1 82 ? 13.603 -10.346 -4.708 1.00 89.75 82 PRO A O 1
ATOM 630 N N . ALA A 1 83 ? 13.713 -12.577 -4.736 1.00 89.38 83 ALA A N 1
ATOM 631 C CA . ALA A 1 83 ? 12.281 -12.788 -4.531 1.00 89.38 83 ALA A CA 1
ATOM 632 C C . ALA A 1 83 ? 11.783 -12.358 -3.138 1.00 89.38 83 ALA A C 1
ATOM 634 O O . ALA A 1 83 ? 10.582 -12.322 -2.917 1.00 89.38 83 ALA A O 1
ATOM 635 N N . GLN A 1 84 ? 12.669 -12.069 -2.187 1.00 88.56 84 GLN A N 1
ATOM 636 C CA . GLN A 1 84 ? 12.313 -11.547 -0.864 1.00 88.56 84 GLN A CA 1
ATOM 637 C C . GLN A 1 84 ? 12.432 -10.020 -0.803 1.00 88.56 84 GLN A C 1
ATOM 639 O O . GLN A 1 84 ? 12.125 -9.424 0.227 1.00 88.56 84 GLN A O 1
ATOM 644 N N . CYS A 1 85 ? 12.887 -9.389 -1.886 1.00 89.12 85 CYS A N 1
ATOM 645 C CA . CYS A 1 85 ? 13.015 -7.948 -1.975 1.00 89.12 85 CYS A CA 1
ATOM 646 C C . CYS A 1 85 ? 11.742 -7.324 -2.527 1.00 89.12 85 CYS A C 1
ATOM 648 O O . CYS A 1 85 ? 11.042 -7.889 -3.368 1.00 89.12 85 CYS A O 1
ATOM 650 N N . GLY A 1 86 ? 11.455 -6.134 -2.023 1.00 89.19 86 GLY A N 1
ATOM 651 C CA . GL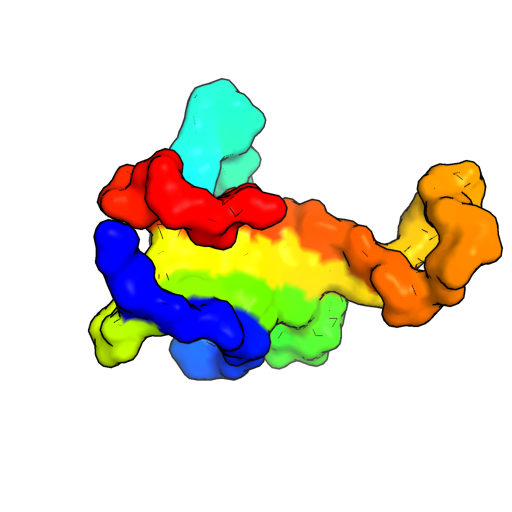Y A 1 86 ? 10.360 -5.327 -2.503 1.00 89.19 86 GLY A CA 1
ATOM 652 C C . GLY A 1 86 ? 10.572 -3.867 -2.163 1.00 89.19 86 GLY A C 1
ATOM 653 O O . GLY A 1 86 ? 11.377 -3.511 -1.299 1.00 89.19 86 GLY A O 1
ATOM 654 N N . PHE A 1 87 ? 9.829 -3.030 -2.865 1.00 89.19 87 PHE A N 1
ATOM 655 C CA . PHE A 1 87 ? 9.820 -1.592 -2.688 1.00 89.19 87 PHE A CA 1
ATOM 656 C C . PHE A 1 87 ? 8.518 -1.179 -2.040 1.00 89.19 87 PHE A C 1
ATOM 658 O O . PHE A 1 87 ? 7.448 -1.589 -2.484 1.00 89.19 87 PHE A O 1
ATOM 665 N N . LEU A 1 88 ? 8.624 -0.347 -1.010 1.00 91.81 88 LEU A N 1
ATOM 666 C CA . LEU A 1 88 ? 7.486 0.366 -0.459 1.00 91.81 88 LEU A CA 1
ATOM 667 C C . LEU A 1 88 ? 7.137 1.490 -1.435 1.00 91.81 88 LEU A C 1
ATOM 669 O O . LEU A 1 88 ? 7.963 2.364 -1.690 1.00 91.81 88 LEU A O 1
ATOM 673 N N . VAL A 1 89 ? 5.938 1.418 -2.007 1.00 93.31 89 VAL A N 1
ATOM 674 C CA . VAL A 1 89 ? 5.414 2.421 -2.941 1.00 93.31 89 VAL A CA 1
ATOM 675 C C . VAL A 1 89 ? 4.746 3.534 -2.149 1.00 93.31 89 VAL A C 1
ATOM 677 O O . VAL A 1 89 ? 5.120 4.689 -2.280 1.00 93.31 89 VAL A O 1
ATOM 680 N N . GLU A 1 90 ? 3.811 3.167 -1.273 1.00 93.50 90 GLU A N 1
ATOM 681 C CA . GLU A 1 90 ? 3.092 4.096 -0.404 1.00 93.50 90 GLU A CA 1
ATOM 682 C C . GLU A 1 90 ? 2.912 3.480 0.979 1.00 93.50 90 GLU A C 1
ATOM 684 O O . GLU A 1 90 ? 2.653 2.283 1.110 1.00 93.50 90 GLU A O 1
ATOM 689 N N . ALA A 1 91 ? 3.000 4.302 2.021 1.00 95.00 91 ALA A N 1
ATOM 690 C CA . ALA A 1 91 ? 2.599 3.914 3.365 1.00 95.00 91 ALA A CA 1
ATOM 691 C C . ALA A 1 91 ? 1.877 5.070 4.040 1.00 95.00 91 ALA A C 1
ATOM 693 O O . ALA A 1 91 ? 2.393 6.182 4.147 1.00 95.00 91 ALA A O 1
ATOM 694 N N . VAL A 1 92 ? 0.674 4.787 4.522 1.00 95.81 92 VAL A N 1
ATOM 695 C CA . VAL A 1 92 ? -0.177 5.771 5.174 1.00 95.81 92 VAL A CA 1
ATOM 696 C C . VAL A 1 92 ? -0.796 5.158 6.420 1.00 95.81 92 VAL A C 1
ATOM 698 O O . VAL A 1 92 ? -1.263 4.020 6.415 1.00 95.81 92 VAL A O 1
ATOM 701 N N . VAL A 1 93 ? -0.801 5.930 7.502 1.00 96.31 93 VAL A N 1
ATOM 702 C CA . VAL A 1 93 ? -1.548 5.644 8.727 1.00 96.31 93 VAL A CA 1
ATOM 703 C C . VAL A 1 93 ? -2.513 6.803 8.933 1.00 96.31 93 VAL A C 1
ATOM 705 O O . VAL A 1 93 ? -2.140 7.963 8.745 1.00 96.31 93 VAL A O 1
ATOM 708 N N . SER A 1 94 ? -3.753 6.502 9.308 1.00 95.94 94 SER A N 1
ATOM 709 C CA . SER A 1 94 ? -4.757 7.523 9.587 1.00 95.94 94 SER A CA 1
ATOM 710 C C . SER A 1 94 ? -4.272 8.441 10.712 1.00 95.94 94 SER A C 1
ATOM 712 O O . SER A 1 94 ? -3.584 8.012 11.645 1.00 95.94 94 SER A O 1
ATOM 714 N N . ARG A 1 95 ? -4.630 9.728 10.653 1.00 93.94 95 ARG A N 1
ATOM 715 C CA . ARG A 1 95 ? -4.159 10.715 11.645 1.00 93.94 95 ARG A CA 1
ATOM 716 C C . ARG A 1 95 ? -4.600 10.362 13.067 1.00 93.94 95 ARG A C 1
ATOM 718 O O . ARG A 1 95 ? -3.883 10.655 14.016 1.00 93.94 95 ARG A O 1
ATOM 725 N N . GLU A 1 96 ? -5.743 9.699 13.218 1.00 93.06 96 GLU A N 1
ATOM 726 C CA . GLU A 1 96 ? -6.267 9.243 14.510 1.00 93.06 96 GLU A CA 1
ATOM 727 C C . GLU A 1 96 ? -5.483 8.053 15.079 1.00 93.06 96 GLU A C 1
ATOM 729 O O . GLU A 1 96 ? -5.465 7.850 16.293 1.00 93.06 96 GLU A O 1
ATOM 734 N N . ALA A 1 97 ? -4.845 7.261 14.215 1.00 93.81 97 ALA A N 1
ATOM 735 C CA . ALA A 1 97 ? -4.061 6.091 14.596 1.00 93.81 97 ALA A CA 1
ATOM 736 C C . ALA A 1 97 ? -2.541 6.358 14.625 1.00 93.81 97 ALA A C 1
ATOM 738 O O . ALA A 1 97 ? -1.767 5.510 15.081 1.00 93.81 97 ALA A O 1
ATOM 739 N N . ALA A 1 98 ? -2.103 7.542 14.185 1.00 92.94 98 ALA A N 1
ATOM 740 C CA . ALA A 1 98 ? -0.709 7.964 14.216 1.00 92.94 98 ALA A CA 1
ATOM 741 C C . ALA A 1 98 ? -0.130 7.946 15.645 1.00 92.94 98 ALA A C 1
ATOM 743 O O . ALA A 1 98 ? -0.816 8.224 16.629 1.00 92.94 98 ALA A O 1
ATOM 744 N N . GLY A 1 99 ? 1.155 7.594 15.769 1.00 91.94 99 GLY A N 1
ATOM 745 C CA . GLY A 1 99 ? 1.848 7.514 17.062 1.00 91.94 99 GLY A CA 1
ATOM 746 C C . GLY A 1 99 ? 1.491 6.293 17.922 1.00 91.94 99 GLY A C 1
ATOM 747 O O . GLY A 1 99 ? 1.986 6.178 19.038 1.00 91.94 99 GLY A O 1
ATOM 748 N N . GLN A 1 100 ? 0.671 5.363 17.418 1.00 92.38 100 GLN A N 1
ATOM 749 C CA . GLN A 1 100 ? 0.262 4.154 18.151 1.00 92.38 100 GLN A CA 1
ATOM 750 C C . GLN A 1 100 ? 1.042 2.887 17.751 1.00 92.38 100 GLN A C 1
ATOM 752 O O . GLN A 1 100 ? 0.663 1.791 18.153 1.00 92.38 100 GLN A O 1
ATOM 757 N N . GLY A 1 101 ? 2.115 3.029 16.964 1.00 91.69 101 GLY A N 1
ATOM 758 C CA . GLY A 1 101 ? 2.981 1.919 16.545 1.00 91.69 101 GLY A CA 1
ATOM 759 C C . GLY A 1 101 ? 2.528 1.155 15.295 1.00 91.69 101 GLY A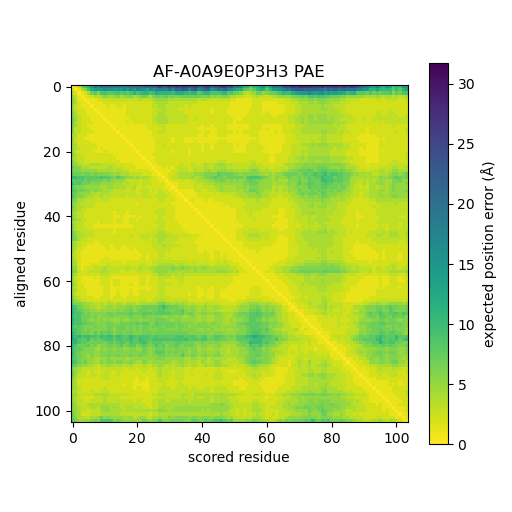 C 1
ATOM 760 O O . GLY A 1 101 ? 3.160 0.169 14.949 1.00 91.69 101 GLY A O 1
ATOM 761 N N . LEU A 1 102 ? 1.474 1.592 14.589 1.00 91.31 102 LEU A N 1
ATOM 762 C CA . LEU A 1 102 ? 0.997 0.902 13.374 1.00 91.31 102 LEU A CA 1
ATOM 763 C C . LEU A 1 102 ? 1.953 0.982 12.176 1.00 91.31 102 LEU A C 1
ATOM 765 O O . LEU A 1 102 ? 1.872 0.145 11.288 1.00 91.31 102 LEU A O 1
ATOM 769 N N . GLY A 1 103 ? 2.813 2.000 12.133 1.00 88.00 103 GLY A N 1
ATOM 770 C CA . GLY A 1 103 ? 3.807 2.184 11.070 1.00 88.00 103 GLY A CA 1
ATOM 771 C C . GLY A 1 103 ? 5.233 1.796 11.472 1.00 88.00 103 GLY A C 1
ATOM 772 O O . GLY A 1 103 ? 6.164 2.262 10.826 1.00 88.00 103 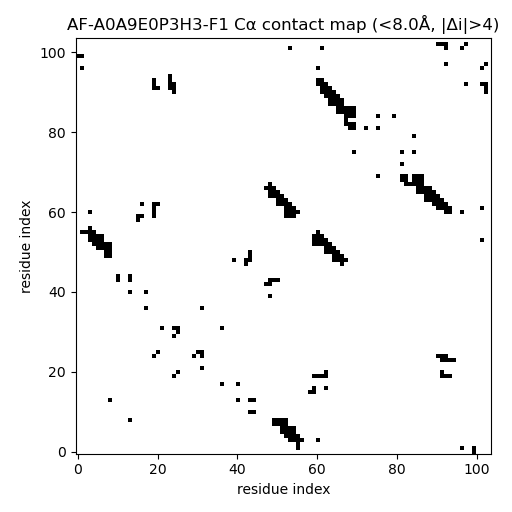GLY A O 1
ATOM 773 N N . THR A 1 104 ? 5.409 1.069 12.583 1.00 85.19 104 THR A N 1
ATOM 774 C CA . THR A 1 104 ? 6.712 0.534 13.030 1.00 85.19 104 THR A CA 1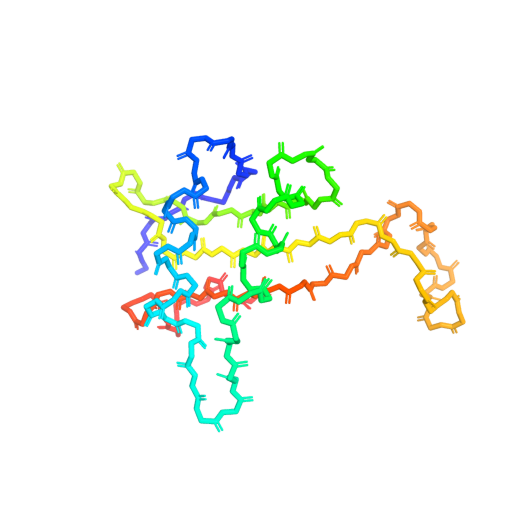
ATOM 775 C C . THR A 1 104 ? 7.018 -0.768 12.310 1.00 85.19 104 THR A C 1
ATOM 777 O O . THR A 1 104 ? 8.191 -0.937 11.918 1.00 85.19 104 THR A O 1
#

Solvent-accessible surface area (backbone atoms only — not comparable to full-atom values): 6324 Å² total; per-residue (Å²): 127,86,71,59,45,80,41,75,59,53,82,86,43,49,66,58,50,50,50,48,40,70,73,44,44,57,48,101,89,39,86,77,54,69,69,58,54,51,49,54,52,50,29,44,71,71,62,68,25,50,40,40,30,29,35,55,88,83,53,75,44,29,42,38,32,32,33,82,46,62,92,55,69,89,74,52,58,95,87,57,55,65,91,76,34,59,43,80,75,47,74,33,51,31,78,90,51,54,95,68,63,85,89,114

Mean predicted aligned error: 3.58 Å